Protein AF-A0A7Y6Z2X7-F1 (afdb_monomer_lite)

Foldseek 3Di:
DAEPLNVVVCVVPDDDPVSVVVVVVVCVVVVPDYDYDDPQLVVQLVVCCVVPCVPPVDDSSNSSLVSSCVVVVDDDPDPCPPPPD

Structure (mmCIF, N/CA/C/O backbone):
data_AF-A0A7Y6Z2X7-F1
#
_entry.id   AF-A0A7Y6Z2X7-F1
#
loop_
_atom_site.group_PDB
_atom_site.id
_atom_site.type_symbol
_atom_site.label_atom_id
_atom_site.label_alt_id
_atom_site.label_comp_id
_atom_site.label_asym_id
_atom_site.label_entity_id
_atom_site.label_seq_id
_atom_site.pdbx_PDB_ins_code
_atom_site.Cartn_x
_atom_site.Cartn_y
_atom_site.Cartn_z
_atom_site.occupancy
_atom_site.B_iso_or_equiv
_atom_site.auth_seq_id
_atom_site.auth_comp_id
_atom_site.auth_asym_id
_atom_site.auth_atom_id
_atom_site.pdbx_PDB_model_num
ATOM 1 N N . MET A 1 1 ? -5.170 0.846 -8.575 1.00 75.00 1 MET A N 1
ATOM 2 C CA . MET A 1 1 ? -4.159 1.494 -7.708 1.00 75.00 1 MET A CA 1
ATOM 3 C C . MET A 1 1 ? -3.438 0.446 -6.877 1.00 75.00 1 MET A C 1
ATOM 5 O O . MET A 1 1 ? -4.029 -0.579 -6.569 1.00 75.00 1 MET A O 1
ATOM 9 N N . LEU A 1 2 ? -2.183 0.703 -6.517 1.00 80.00 2 LEU A N 1
ATOM 10 C CA . LEU A 1 2 ? -1.351 -0.131 -5.654 1.00 80.00 2 LEU A CA 1
ATOM 11 C C . LEU A 1 2 ? -0.999 0.656 -4.386 1.00 80.00 2 LEU A C 1
ATOM 13 O O . LEU A 1 2 ? -0.473 1.761 -4.482 1.00 80.00 2 LEU A O 1
ATOM 17 N N . CYS A 1 3 ? -1.257 0.103 -3.201 1.00 86.31 3 CYS A N 1
ATOM 18 C CA . CYS A 1 3 ? -0.825 0.730 -1.949 1.00 86.31 3 CYS A CA 1
ATOM 19 C C . CYS A 1 3 ? 0.711 0.814 -1.890 1.00 86.31 3 CYS A C 1
ATOM 21 O O . CYS A 1 3 ? 1.408 -0.141 -2.251 1.00 86.31 3 CYS A O 1
ATOM 23 N N . ALA A 1 4 ? 1.250 1.932 -1.394 1.00 88.56 4 ALA A N 1
ATOM 24 C CA . ALA A 1 4 ? 2.688 2.110 -1.202 1.00 88.56 4 ALA A CA 1
ATOM 25 C C . ALA A 1 4 ? 3.325 0.993 -0.357 1.00 88.56 4 ALA A C 1
ATOM 27 O O . ALA A 1 4 ? 4.449 0.589 -0.644 1.00 88.56 4 ALA A O 1
ATOM 28 N N . VAL A 1 5 ? 2.612 0.445 0.634 1.00 89.62 5 VAL A N 1
ATOM 29 C CA . VAL A 1 5 ? 3.101 -0.685 1.444 1.00 89.62 5 VAL A CA 1
ATOM 30 C C . VAL A 1 5 ? 3.292 -1.934 0.592 1.00 89.62 5 VAL A C 1
ATOM 32 O O . VAL A 1 5 ? 4.355 -2.546 0.640 1.00 89.62 5 VAL A O 1
ATOM 35 N N . THR A 1 6 ? 2.306 -2.285 -0.237 1.00 87.38 6 THR A N 1
ATOM 36 C CA . THR A 1 6 ? 2.404 -3.427 -1.156 1.00 87.38 6 THR A CA 1
ATOM 37 C C . THR A 1 6 ? 3.540 -3.227 -2.152 1.00 87.38 6 THR A C 1
ATOM 39 O O . THR A 1 6 ? 4.307 -4.150 -2.404 1.00 87.38 6 THR A O 1
ATOM 42 N N . TYR A 1 7 ? 3.703 -2.009 -2.675 1.00 90.00 7 TYR A N 1
ATOM 43 C CA . TYR A 1 7 ? 4.827 -1.682 -3.548 1.00 90.00 7 TYR A CA 1
ATOM 44 C C . TYR A 1 7 ? 6.179 -1.873 -2.843 1.00 90.00 7 TYR A C 1
ATOM 46 O O . TYR A 1 7 ? 7.069 -2.517 -3.392 1.00 90.00 7 TYR A O 1
ATOM 54 N N . MET A 1 8 ? 6.331 -1.380 -1.611 1.00 92.31 8 MET A N 1
ATOM 55 C CA . MET A 1 8 ? 7.557 -1.562 -0.827 1.00 92.31 8 MET A CA 1
ATOM 56 C C . MET A 1 8 ? 7.826 -3.035 -0.491 1.00 92.31 8 MET A C 1
ATOM 58 O O . MET A 1 8 ? 8.972 -3.469 -0.576 1.00 92.31 8 MET A O 1
ATOM 62 N N . ALA A 1 9 ? 6.793 -3.816 -0.168 1.00 88.38 9 ALA A N 1
ATOM 63 C CA . ALA A 1 9 ? 6.923 -5.251 0.074 1.00 88.38 9 ALA A CA 1
ATOM 64 C C . ALA A 1 9 ? 7.400 -5.995 -1.185 1.00 88.38 9 ALA A C 1
ATOM 66 O O . ALA A 1 9 ? 8.321 -6.808 -1.108 1.00 88.38 9 ALA A O 1
ATOM 67 N N . LEU A 1 10 ? 6.846 -5.656 -2.357 1.00 90.38 10 LEU A N 1
ATOM 68 C CA . LEU A 1 10 ? 7.306 -6.195 -3.637 1.00 90.38 10 LEU A CA 1
ATOM 69 C C . LEU A 1 10 ? 8.777 -5.860 -3.886 1.00 90.38 10 LEU A C 1
ATOM 71 O O . LEU A 1 10 ? 9.511 -6.737 -4.320 1.00 90.38 10 LEU A O 1
ATOM 75 N N . LEU A 1 11 ? 9.219 -4.636 -3.570 1.00 91.12 11 LEU A N 1
ATOM 76 C CA . LEU A 1 11 ? 10.623 -4.234 -3.705 1.00 91.12 11 LEU A CA 1
ATOM 77 C C . LEU A 1 11 ? 11.566 -5.032 -2.793 1.00 91.12 11 LEU A C 1
ATOM 79 O O . LEU A 1 11 ? 12.667 -5.369 -3.223 1.00 91.12 11 LEU A O 1
ATOM 83 N N . GLN A 1 12 ? 11.157 -5.327 -1.556 1.00 89.50 12 GLN A N 1
ATOM 84 C CA . GLN A 1 12 ? 11.965 -6.105 -0.607 1.00 89.50 12 GLN A CA 1
ATOM 85 C C . GLN A 1 12 ? 12.081 -7.585 -0.997 1.00 89.50 12 GLN A C 1
ATOM 87 O O . GLN A 1 12 ? 13.065 -8.228 -0.643 1.00 89.50 12 GLN A O 1
ATOM 92 N N . GLY A 1 13 ? 11.106 -8.118 -1.740 1.00 89.75 13 GLY A N 1
ATOM 93 C CA . GLY A 1 13 ? 11.136 -9.487 -2.261 1.00 89.75 13 GLY A CA 1
ATOM 94 C C . GLY A 1 13 ? 12.039 -9.690 -3.484 1.00 89.75 13 GLY A C 1
ATOM 95 O O . GLY A 1 13 ? 12.209 -10.828 -3.921 1.00 89.75 13 GLY A O 1
ATOM 96 N N . LEU A 1 14 ? 12.607 -8.619 -4.049 1.00 93.94 14 LEU A N 1
ATOM 97 C CA . LEU A 1 14 ? 13.451 -8.696 -5.241 1.00 93.94 14 LEU A CA 1
ATOM 98 C C . LEU A 1 14 ? 14.873 -9.132 -4.893 1.00 93.94 14 LEU A C 1
ATOM 100 O O . LEU A 1 14 ? 15.484 -8.655 -3.938 1.00 93.94 14 LEU A O 1
ATOM 104 N N . ARG A 1 15 ? 15.434 -9.992 -5.737 1.00 92.25 15 ARG A N 1
ATOM 105 C CA . ARG A 1 15 ? 16.781 -10.551 -5.586 1.00 92.25 15 ARG A CA 1
ATOM 106 C C . ARG A 1 15 ? 17.859 -9.691 -6.232 1.00 92.25 15 ARG A C 1
ATOM 108 O O . ARG A 1 15 ? 19.004 -9.712 -5.788 1.00 92.25 15 ARG A O 1
ATOM 115 N N . ASP A 1 16 ? 17.517 -8.937 -7.276 1.00 94.94 16 ASP A N 1
ATOM 116 C CA . ASP A 1 16 ? 18.479 -8.126 -8.016 1.00 94.94 16 ASP A CA 1
ATOM 117 C C . ASP A 1 16 ? 17.860 -6.917 -8.751 1.00 94.94 16 ASP A C 1
ATOM 119 O O . ASP A 1 16 ? 16.654 -6.651 -8.747 1.00 94.94 16 ASP A O 1
ATOM 123 N N . LYS A 1 17 ? 18.730 -6.147 -9.421 1.00 93.00 17 LYS A N 1
ATOM 124 C CA . LYS A 1 17 ? 18.333 -4.972 -10.213 1.00 93.00 17 LYS A CA 1
ATOM 125 C C . LYS A 1 17 ? 17.591 -5.330 -11.507 1.00 93.00 17 LYS A C 1
ATOM 127 O O . LYS A 1 17 ? 16.992 -4.434 -12.104 1.00 93.00 17 LYS A O 1
ATOM 132 N N . ALA A 1 18 ? 17.673 -6.568 -11.993 1.00 95.81 18 ALA A N 1
ATOM 133 C CA . ALA A 1 18 ? 16.925 -7.013 -13.163 1.00 95.81 18 ALA A CA 1
ATOM 134 C C . ALA A 1 18 ? 15.452 -7.239 -12.801 1.00 95.81 18 ALA A C 1
ATOM 136 O O . ALA A 1 18 ? 14.591 -6.679 -13.481 1.00 95.81 18 ALA A O 1
ATOM 137 N N . GLU A 1 19 ? 15.172 -7.916 -11.685 1.00 94.94 19 GLU A N 1
ATOM 138 C CA . GLU A 1 19 ? 13.815 -8.072 -11.150 1.00 94.94 19 GLU A CA 1
ATOM 139 C C . GLU A 1 19 ? 13.183 -6.703 -10.828 1.00 94.94 19 GLU A C 1
ATOM 141 O O . GLU A 1 19 ? 12.029 -6.456 -11.176 1.00 94.94 19 GLU A O 1
ATOM 146 N N . LEU A 1 20 ? 13.956 -5.743 -10.297 1.00 93.38 20 LEU A N 1
ATOM 147 C CA . LEU A 1 20 ? 13.482 -4.363 -10.094 1.00 93.38 20 LEU A CA 1
ATOM 148 C C . LEU A 1 20 ? 13.042 -3.676 -11.391 1.00 93.38 20 LEU A C 1
ATOM 150 O O . LEU A 1 20 ? 12.038 -2.958 -11.419 1.00 93.38 20 LEU A O 1
ATOM 154 N N . ARG A 1 21 ? 1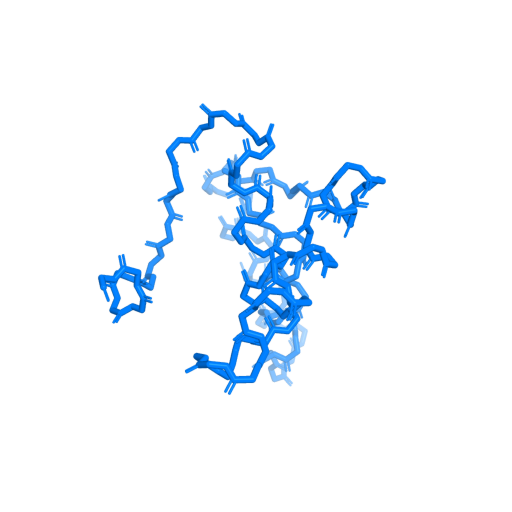3.803 -3.849 -12.475 1.00 95.50 21 ARG A N 1
ATOM 155 C CA . ARG A 1 21 ? 13.449 -3.263 -13.774 1.00 95.50 21 ARG A CA 1
ATOM 156 C C . ARG A 1 21 ? 12.189 -3.905 -14.345 1.00 95.50 21 ARG A C 1
ATOM 158 O O . ARG A 1 21 ? 11.344 -3.161 -14.846 1.00 95.50 21 ARG A O 1
ATOM 165 N N . ALA A 1 22 ? 12.065 -5.226 -14.224 1.00 94.31 22 ALA A N 1
ATOM 166 C CA . ALA A 1 22 ? 10.885 -5.972 -14.646 1.00 94.31 22 ALA A CA 1
ATOM 167 C C . ALA A 1 22 ? 9.641 -5.510 -13.874 1.00 94.31 22 ALA A C 1
ATOM 169 O O . ALA A 1 22 ? 8.679 -5.066 -14.491 1.00 94.31 22 ALA A O 1
ATOM 170 N N . LEU A 1 23 ? 9.703 -5.449 -12.539 1.00 91.88 23 LEU A N 1
ATOM 171 C CA . LEU A 1 23 ? 8.593 -4.969 -11.709 1.00 91.88 23 LEU A CA 1
ATOM 172 C C . LEU A 1 23 ? 8.134 -3.558 -12.114 1.00 91.88 23 LEU A C 1
ATOM 174 O O . LEU A 1 23 ? 6.942 -3.295 -12.254 1.00 91.88 23 LEU A O 1
ATOM 178 N N . ARG A 1 24 ? 9.073 -2.634 -12.355 1.00 91.06 24 ARG A N 1
ATOM 179 C CA . ARG A 1 24 ? 8.732 -1.274 -12.810 1.00 91.06 24 ARG A CA 1
ATOM 180 C C . ARG A 1 24 ? 8.116 -1.252 -14.210 1.00 91.06 24 ARG A C 1
ATOM 182 O O . ARG A 1 24 ? 7.356 -0.333 -14.506 1.00 91.06 24 ARG A O 1
ATOM 189 N N . GLN A 1 25 ? 8.480 -2.182 -15.093 1.00 93.00 2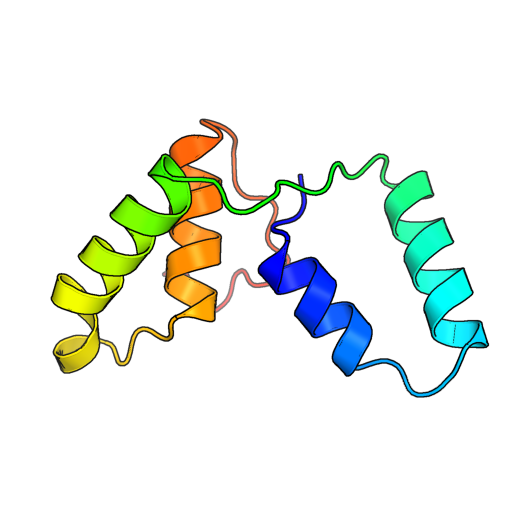5 GLN A N 1
ATOM 190 C CA . GLN A 1 25 ? 7.827 -2.331 -16.395 1.00 93.00 25 GLN A CA 1
ATOM 191 C C . GLN A 1 25 ? 6.401 -2.855 -16.238 1.00 93.00 25 GLN A C 1
ATOM 193 O O . GLN A 1 25 ? 5.504 -2.225 -16.789 1.00 93.00 25 GLN A O 1
ATOM 198 N N . GLU A 1 26 ? 6.188 -3.896 -15.435 1.00 90.62 26 GLU A N 1
ATOM 199 C CA . GLU A 1 26 ? 4.859 -4.469 -15.176 1.00 90.62 26 GLU A CA 1
ATOM 200 C C . GLU A 1 26 ? 3.900 -3.439 -14.567 1.00 90.62 26 GLU A C 1
ATOM 202 O O . GLU A 1 26 ? 2.809 -3.220 -15.084 1.00 90.62 26 GLU A O 1
ATOM 207 N N . ILE A 1 27 ? 4.337 -2.697 -13.543 1.00 87.88 27 ILE A N 1
ATOM 208 C CA . ILE A 1 27 ? 3.516 -1.648 -12.912 1.00 87.88 27 ILE A CA 1
ATOM 209 C C . ILE A 1 27 ? 3.097 -0.576 -13.929 1.00 87.88 27 ILE A C 1
ATOM 211 O O . ILE A 1 27 ? 1.944 -0.140 -13.940 1.00 87.88 27 ILE A O 1
ATOM 215 N N . ARG A 1 28 ? 4.017 -0.160 -14.813 1.00 87.94 28 ARG A N 1
ATOM 216 C CA . ARG A 1 28 ? 3.707 0.796 -15.889 1.00 87.94 28 ARG A CA 1
ATOM 217 C C . ARG A 1 28 ? 2.773 0.200 -16.935 1.00 87.94 28 ARG A C 1
ATOM 219 O O . ARG A 1 28 ? 1.889 0.903 -17.411 1.00 87.94 28 ARG A O 1
ATOM 226 N N . TYR A 1 29 ? 2.968 -1.066 -17.291 1.00 89.94 29 TYR A N 1
ATOM 227 C CA . TYR A 1 29 ? 2.136 -1.775 -18.256 1.00 89.94 29 TYR A CA 1
ATOM 228 C C . TYR A 1 29 ? 0.690 -1.900 -17.759 1.00 89.94 29 TYR A C 1
ATOM 230 O O . TYR A 1 29 ? -0.240 -1.575 -18.495 1.00 89.94 29 TYR A O 1
ATOM 238 N N . TRP A 1 30 ? 0.498 -2.238 -16.482 1.00 84.25 30 TRP A N 1
ATOM 239 C CA . TRP A 1 30 ? -0.814 -2.267 -15.829 1.00 84.25 30 TRP A CA 1
ATOM 240 C C . TRP A 1 30 ? -1.422 -0.881 -15.590 1.00 84.25 30 TRP A C 1
ATOM 242 O O . TRP A 1 30 ? -2.553 -0.795 -15.119 1.00 84.25 30 TRP A O 1
ATOM 252 N N . LYS A 1 31 ? -0.688 0.203 -15.891 1.00 86.38 31 LYS A N 1
ATOM 253 C CA . LYS A 1 31 ? -1.066 1.589 -15.567 1.00 86.38 31 LYS A CA 1
ATOM 254 C C . LYS A 1 31 ? -1.450 1.742 -14.090 1.00 86.38 31 LYS A C 1
ATOM 256 O O . LYS A 1 31 ? -2.355 2.495 -13.741 1.00 86.38 31 LYS A O 1
ATOM 261 N N . ALA A 1 32 ? -0.780 0.989 -13.220 1.00 82.75 32 ALA A N 1
ATOM 262 C CA . ALA A 1 32 ? -1.077 0.995 -11.802 1.00 82.75 32 ALA A CA 1
ATOM 263 C C . ALA A 1 32 ? -0.471 2.246 -11.155 1.00 82.75 32 ALA A C 1
ATOM 265 O O . ALA A 1 32 ? 0.747 2.423 -11.128 1.00 82.75 32 ALA A O 1
ATOM 266 N N . GLU A 1 33 ? -1.326 3.102 -10.605 1.00 85.56 33 GLU A N 1
ATOM 267 C CA . GLU A 1 33 ? -0.895 4.235 -9.788 1.00 85.56 33 GLU A CA 1
ATOM 268 C C . GLU A 1 33 ? -0.561 3.780 -8.370 1.00 85.56 33 GLU A C 1
ATOM 270 O O . GLU A 1 33 ? -1.314 3.009 -7.769 1.00 85.56 33 GLU A O 1
ATOM 275 N N . ILE A 1 34 ? 0.563 4.260 -7.836 1.00 86.88 34 ILE A N 1
ATOM 276 C CA . ILE A 1 34 ? 0.961 3.995 -6.453 1.00 86.88 34 ILE A CA 1
ATOM 277 C C . ILE A 1 34 ? 0.292 5.037 -5.561 1.00 86.88 34 ILE A C 1
ATOM 279 O O . ILE A 1 34 ? 0.561 6.228 -5.707 1.00 86.88 34 ILE A O 1
ATOM 283 N N . LEU A 1 35 ? -0.534 4.585 -4.619 1.00 87.81 35 LEU A N 1
ATOM 284 C CA . LEU A 1 35 ? -1.148 5.446 -3.617 1.00 87.81 35 LEU A CA 1
ATOM 285 C C . LEU A 1 35 ? -0.181 5.626 -2.435 1.00 87.81 35 LEU A C 1
ATOM 287 O O . LEU A 1 35 ? 0.088 4.645 -1.728 1.00 87.81 35 LEU A O 1
ATOM 291 N N . PRO A 1 36 ? 0.360 6.836 -2.207 1.00 88.06 36 PRO A N 1
ATOM 292 C CA . PRO A 1 36 ? 1.178 7.112 -1.036 1.00 88.06 36 PRO A CA 1
ATOM 293 C C . PRO A 1 36 ? 0.334 7.067 0.239 1.00 88.06 36 PRO A C 1
ATOM 295 O O . PRO A 1 36 ? -0.852 7.394 0.233 1.00 88.06 36 PRO A O 1
ATOM 298 N N . ILE A 1 37 ? 0.972 6.706 1.352 1.00 90.25 37 ILE A N 1
ATOM 299 C CA . ILE A 1 37 ? 0.355 6.844 2.673 1.00 90.25 37 ILE A CA 1
ATOM 300 C C . ILE A 1 37 ? 0.252 8.340 2.975 1.00 90.25 37 ILE A C 1
ATOM 302 O O . ILE A 1 37 ? 1.261 9.046 2.964 1.00 90.25 37 ILE A O 1
ATOM 306 N N . ASN A 1 38 ? -0.963 8.811 3.235 1.00 90.31 38 ASN A N 1
ATOM 307 C CA . ASN A 1 38 ? -1.244 10.172 3.677 1.00 90.31 38 ASN A CA 1
ATOM 308 C C . ASN A 1 38 ? -1.799 10.164 5.112 1.00 90.31 38 ASN A C 1
ATOM 310 O O . ASN A 1 38 ? -1.925 9.109 5.737 1.00 90.31 38 ASN A O 1
ATOM 314 N N . GLU A 1 39 ? -2.117 11.347 5.635 1.00 91.81 39 GLU A N 1
ATOM 315 C CA . GLU A 1 39 ? -2.628 11.508 6.999 1.00 91.81 39 GLU A CA 1
ATOM 316 C C . GLU A 1 39 ? -3.931 10.728 7.237 1.00 91.81 39 GLU A C 1
ATOM 318 O O . GLU A 1 39 ? -4.047 10.031 8.240 1.00 91.81 39 GLU A O 1
ATOM 323 N N . GLU A 1 40 ? -4.868 10.751 6.286 1.00 90.56 40 GLU A N 1
ATOM 324 C CA . GLU A 1 40 ? -6.145 10.038 6.398 1.00 90.56 40 GLU A CA 1
ATOM 325 C C . GLU A 1 40 ? -5.963 8.511 6.424 1.00 90.56 40 GLU A C 1
ATOM 327 O O . GLU A 1 40 ? -6.530 7.826 7.276 1.00 90.56 40 GLU A O 1
ATOM 332 N N . ILE A 1 41 ? -5.144 7.970 5.515 1.00 90.38 41 ILE A N 1
ATOM 333 C CA . ILE A 1 41 ? -4.829 6.534 5.449 1.00 90.38 41 ILE A CA 1
ATOM 334 C C . ILE A 1 41 ? -4.111 6.093 6.726 1.00 90.38 41 ILE A C 1
ATOM 336 O O . ILE A 1 41 ? -4.426 5.039 7.274 1.00 90.38 41 ILE A O 1
ATOM 340 N N . SER A 1 42 ? -3.165 6.902 7.207 1.00 91.19 42 SER A N 1
ATOM 341 C CA . SER A 1 42 ? -2.435 6.662 8.453 1.00 91.19 42 SER A CA 1
ATOM 342 C C . SER A 1 42 ? -3.375 6.620 9.660 1.00 91.19 42 SER A C 1
ATOM 344 O O . SER A 1 42 ? -3.365 5.648 10.414 1.00 91.19 42 SER A O 1
ATOM 346 N N . ALA A 1 43 ? -4.236 7.631 9.813 1.00 92.81 43 ALA A N 1
ATOM 347 C CA . ALA A 1 43 ? -5.181 7.724 10.922 1.00 92.81 43 ALA A CA 1
ATOM 348 C C . ALA A 1 43 ? -6.149 6.534 10.957 1.00 92.81 43 ALA A C 1
ATOM 350 O O . ALA A 1 43 ? -6.337 5.919 12.007 1.00 92.81 43 ALA A O 1
ATOM 351 N N . ARG A 1 44 ? -6.707 6.153 9.800 1.00 90.25 44 ARG A N 1
ATOM 352 C CA . ARG A 1 44 ? -7.572 4.970 9.692 1.00 90.25 44 ARG A CA 1
ATOM 353 C C . ARG A 1 44 ? -6.834 3.673 10.006 1.00 90.25 44 ARG A C 1
ATOM 355 O O . ARG A 1 44 ? -7.383 2.826 10.702 1.00 90.25 44 ARG A O 1
ATOM 362 N N . ALA A 1 45 ? -5.595 3.521 9.544 1.00 91.00 45 ALA A N 1
ATOM 363 C CA . ALA A 1 45 ? -4.831 2.306 9.801 1.00 91.00 45 ALA A CA 1
ATOM 364 C C . ALA A 1 45 ? -4.513 2.153 11.291 1.00 91.00 45 ALA A C 1
ATOM 366 O O . ALA A 1 45 ? -4.614 1.049 11.818 1.00 91.00 45 ALA A O 1
ATOM 367 N N . MET A 1 46 ? -4.185 3.253 11.977 1.00 92.19 46 MET A N 1
ATOM 368 C CA . MET A 1 46 ? -3.995 3.249 13.430 1.00 92.19 46 MET A CA 1
ATOM 369 C C . MET A 1 46 ? -5.266 2.810 14.159 1.00 92.19 46 MET A C 1
ATOM 371 O O . MET A 1 46 ? -5.183 1.937 15.017 1.00 92.19 46 MET A O 1
ATOM 375 N N . PHE A 1 47 ? -6.428 3.337 13.764 1.00 91.25 47 PHE A N 1
ATOM 376 C CA . PHE A 1 47 ? -7.715 2.944 14.341 1.00 91.25 47 PHE A CA 1
ATOM 377 C C . PHE A 1 47 ? -8.015 1.449 14.139 1.00 91.25 47 PHE A C 1
ATOM 379 O O . PHE A 1 47 ? -8.351 0.752 15.091 1.00 91.25 47 PHE A O 1
ATOM 386 N N . LEU A 1 48 ? -7.820 0.923 12.923 1.00 88.38 48 LEU A N 1
ATOM 387 C CA . LEU A 1 48 ? -8.041 -0.500 12.630 1.00 88.38 48 LEU A CA 1
ATOM 388 C C . LEU A 1 48 ? -7.119 -1.417 13.442 1.00 88.38 48 LEU A C 1
ATOM 390 O O . LEU A 1 48 ? -7.553 -2.463 13.922 1.00 88.38 48 LEU A O 1
ATOM 394 N N . VAL A 1 49 ? -5.847 -1.043 13.604 1.00 88.62 49 VAL A N 1
ATOM 395 C CA . VAL A 1 49 ? -4.916 -1.806 14.447 1.00 88.62 49 VAL A CA 1
ATOM 396 C C . VAL A 1 49 ? -5.340 -1.725 15.910 1.00 88.62 49 VAL A C 1
ATOM 398 O O . VAL A 1 49 ? -5.343 -2.747 16.584 1.00 88.62 49 VAL A O 1
ATOM 401 N N . GLU A 1 50 ? -5.730 -0.556 16.410 1.00 87.12 50 GLU A N 1
ATOM 402 C CA . GLU A 1 50 ? -6.199 -0.401 17.790 1.00 87.12 50 GLU A CA 1
ATOM 403 C C . GLU A 1 50 ? -7.429 -1.279 18.083 1.00 87.12 50 GLU A C 1
ATOM 405 O O . GLU A 1 50 ? -7.481 -1.947 19.116 1.00 87.12 50 GLU A O 1
ATOM 410 N N . GLU A 1 51 ? -8.370 -1.361 17.141 1.00 86.44 51 GLU A N 1
ATOM 411 C CA . GLU A 1 51 ? -9.590 -2.162 17.273 1.00 86.44 51 GLU A CA 1
ATOM 412 C C . GLU A 1 51 ? -9.342 -3.677 17.112 1.00 86.44 51 GLU A C 1
ATOM 414 O O . GLU A 1 51 ? -9.937 -4.500 17.818 1.00 86.44 51 GLU A O 1
ATOM 419 N N . HIS A 1 52 ? -8.442 -4.076 16.203 1.00 82.25 52 HIS A N 1
ATOM 420 C CA . HIS A 1 52 ? -8.316 -5.474 15.767 1.00 82.25 52 HIS A CA 1
ATOM 421 C C . HIS A 1 52 ? -6.984 -6.167 16.094 1.00 82.25 52 HIS A C 1
ATOM 423 O O . HIS A 1 52 ? -6.865 -7.377 15.866 1.00 82.25 52 HIS A O 1
ATOM 429 N N . ALA A 1 53 ? -5.993 -5.475 16.666 1.00 77.75 53 ALA A N 1
ATOM 430 C CA . ALA A 1 53 ? -4.691 -6.071 16.994 1.00 77.75 53 ALA A CA 1
ATOM 431 C C . ALA A 1 53 ? -4.814 -7.259 17.956 1.00 77.75 53 ALA A C 1
ATOM 433 O O . ALA A 1 53 ? -4.171 -8.287 17.756 1.00 77.75 53 ALA A O 1
ATOM 434 N N . LEU A 1 54 ? -5.660 -7.140 18.983 1.00 70.62 54 LEU A N 1
ATOM 435 C CA . LEU A 1 54 ? -5.810 -8.168 20.017 1.00 70.62 54 LEU A CA 1
ATOM 436 C C . LEU A 1 54 ? -6.755 -9.308 19.614 1.00 70.62 54 LEU A C 1
ATOM 438 O O . LEU A 1 54 ? -6.696 -10.382 20.206 1.00 70.62 54 LEU A O 1
ATOM 442 N N . SER A 1 55 ? -7.632 -9.083 18.632 1.00 68.75 55 SER A N 1
ATOM 443 C CA . SER A 1 55 ? -8.704 -10.019 18.272 1.00 68.75 55 SER A CA 1
ATOM 444 C C . SER A 1 55 ? -8.410 -10.829 17.008 1.00 68.75 55 SER A C 1
ATOM 446 O O . SER A 1 55 ? -8.747 -12.008 16.961 1.00 68.75 55 SER A O 1
ATOM 448 N N . HIS A 1 56 ? -7.761 -10.230 16.005 1.00 64.06 56 HIS A N 1
ATOM 449 C CA . HIS A 1 56 ? -7.536 -10.853 14.692 1.00 64.06 56 HIS A CA 1
ATOM 450 C C . HIS A 1 56 ? -6.071 -10.811 14.245 1.00 64.06 56 HIS A C 1
ATOM 452 O O . HIS A 1 56 ? -5.773 -11.122 13.095 1.00 64.06 56 HIS A O 1
ATOM 458 N N . ASN A 1 57 ? -5.153 -10.440 15.148 1.00 74.38 57 ASN A N 1
ATOM 459 C CA . ASN A 1 57 ? -3.726 -10.298 14.853 1.00 74.38 57 ASN A CA 1
ATOM 460 C C . ASN A 1 57 ? -3.478 -9.392 13.630 1.00 74.38 57 ASN A C 1
ATOM 462 O O . ASN A 1 57 ? -2.620 -9.671 12.794 1.00 74.38 57 ASN A O 1
ATOM 466 N N . MET A 1 58 ? -4.286 -8.332 13.493 1.00 77.50 58 MET A N 1
ATOM 467 C CA . MET A 1 58 ? -4.214 -7.430 12.349 1.00 77.50 58 MET A CA 1
ATOM 468 C C . MET A 1 58 ? -2.854 -6.730 12.320 1.00 77.50 58 MET A C 1
ATOM 470 O O . MET A 1 58 ? -2.501 -5.977 13.230 1.00 77.50 58 MET A O 1
ATOM 474 N N . HIS A 1 59 ? -2.085 -6.976 11.260 1.00 82.81 59 HIS A N 1
ATOM 475 C CA . HIS A 1 59 ? -0.770 -6.379 11.088 1.00 82.81 59 HIS A CA 1
ATOM 476 C C . HIS A 1 59 ? -0.869 -4.982 10.464 1.00 82.81 59 HIS A C 1
ATOM 478 O O . HIS A 1 59 ? -1.765 -4.683 9.676 1.00 82.81 59 HIS A O 1
ATOM 484 N N . MET A 1 60 ? 0.115 -4.127 10.766 1.00 85.81 60 MET A N 1
ATOM 485 C CA . MET A 1 60 ? 0.220 -2.763 10.226 1.00 85.81 60 MET A CA 1
ATOM 486 C C . MET A 1 60 ? 0.100 -2.720 8.693 1.00 85.81 60 MET A C 1
ATOM 488 O O . MET A 1 60 ? -0.521 -1.810 8.147 1.00 85.81 60 MET A O 1
ATOM 492 N N . ALA A 1 61 ? 0.685 -3.698 7.994 1.00 84.00 61 ALA A N 1
ATOM 493 C CA . ALA A 1 61 ? 0.617 -3.770 6.538 1.00 84.00 61 ALA A CA 1
ATOM 494 C C . ALA A 1 61 ? -0.817 -3.994 6.040 1.00 84.00 61 ALA A C 1
ATOM 496 O O . ALA A 1 61 ? -1.254 -3.302 5.121 1.00 84.00 61 ALA A O 1
ATOM 497 N N . ASP A 1 62 ? -1.560 -4.895 6.684 1.00 83.88 62 ASP A N 1
ATOM 498 C CA . ASP A 1 62 ? -2.949 -5.191 6.335 1.00 83.88 62 ASP A CA 1
ATOM 499 C C . ASP A 1 62 ? -3.851 -3.991 6.629 1.00 83.88 62 ASP A C 1
ATOM 501 O O . ASP A 1 62 ? -4.639 -3.589 5.775 1.00 83.88 62 ASP A O 1
ATOM 505 N N . ALA A 1 63 ? -3.660 -3.339 7.779 1.00 87.69 63 ALA A N 1
ATOM 506 C CA . ALA A 1 63 ? -4.412 -2.143 8.150 1.00 87.69 63 ALA A CA 1
ATOM 507 C C . ALA A 1 63 ? -4.170 -0.963 7.193 1.00 87.69 63 ALA A C 1
ATOM 509 O O . ALA A 1 63 ? -5.108 -0.245 6.839 1.0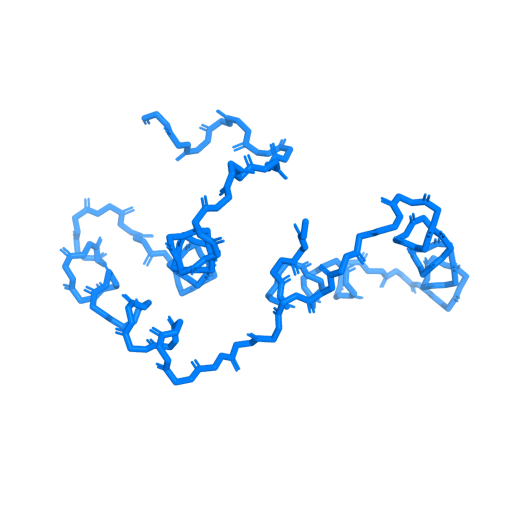0 87.69 63 ALA A O 1
ATOM 510 N N . LEU A 1 64 ? -2.932 -0.763 6.725 1.00 88.19 64 LEU A N 1
ATOM 511 C CA . LEU A 1 64 ? -2.604 0.273 5.738 1.00 88.19 64 LEU A CA 1
ATOM 512 C C . LEU A 1 64 ? -3.161 -0.046 4.346 1.00 88.19 64 LEU A C 1
ATOM 514 O O . LEU A 1 64 ? -3.587 0.869 3.639 1.00 88.19 64 LEU A O 1
ATOM 518 N N . ILE A 1 65 ? -3.178 -1.319 3.943 1.00 85.69 65 ILE A N 1
ATOM 519 C CA . ILE A 1 65 ? -3.798 -1.755 2.684 1.00 85.69 65 ILE A CA 1
ATOM 520 C C . ILE A 1 65 ? -5.319 -1.566 2.750 1.00 85.69 65 ILE A C 1
ATOM 522 O O . ILE A 1 65 ? -5.887 -0.965 1.837 1.00 85.69 65 ILE A O 1
ATOM 526 N N . ALA A 1 66 ? -5.961 -1.986 3.843 1.00 85.62 66 ALA A N 1
ATOM 527 C CA . ALA A 1 66 ? -7.392 -1.809 4.070 1.00 85.62 66 ALA A CA 1
ATOM 528 C C . ALA A 1 66 ? -7.778 -0.321 4.098 1.00 85.62 66 ALA A C 1
ATOM 530 O O . ALA A 1 66 ? -8.688 0.099 3.387 1.00 85.62 66 ALA A O 1
ATOM 531 N N . SER A 1 67 ? -7.028 0.509 4.828 1.00 87.50 67 SER A N 1
ATOM 532 C CA . SER A 1 67 ? -7.264 1.960 4.900 1.00 87.50 67 SER A CA 1
ATOM 533 C C . SER A 1 67 ? -7.077 2.651 3.553 1.00 87.50 67 SER A C 1
ATOM 535 O O . SER A 1 67 ? -7.860 3.523 3.195 1.00 87.50 67 SER A O 1
ATOM 537 N N . SER A 1 68 ? -6.078 2.231 2.772 1.00 85.00 68 SER A N 1
ATOM 538 C CA . SER A 1 68 ? -5.866 2.716 1.401 1.00 85.00 68 SER A CA 1
ATOM 539 C C . SER A 1 68 ? -7.055 2.401 0.490 1.00 85.00 68 SER A C 1
ATOM 541 O O . SER A 1 68 ? -7.448 3.244 -0.312 1.00 85.00 68 SER A O 1
ATOM 543 N N . ALA A 1 69 ? -7.645 1.211 0.630 1.00 81.62 69 ALA A N 1
ATOM 544 C CA . ALA A 1 69 ? -8.839 0.800 -0.108 1.00 81.62 69 ALA A CA 1
ATOM 545 C C . ALA A 1 69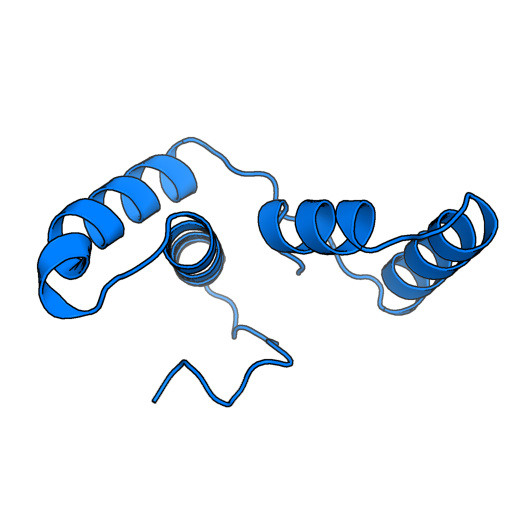 ? -10.058 1.652 0.260 1.00 81.62 69 ALA A C 1
ATOM 547 O O . ALA A 1 69 ? -10.750 2.170 -0.612 1.00 81.62 69 ALA A O 1
ATOM 548 N N . LEU A 1 70 ? -10.279 1.825 1.566 1.00 82.31 70 LEU A N 1
ATOM 549 C CA . LEU A 1 70 ? -11.404 2.581 2.111 1.00 82.31 70 LEU A CA 1
ATOM 550 C C . LEU A 1 70 ? -11.331 4.066 1.733 1.00 82.31 70 LEU A C 1
ATOM 552 O O . LEU A 1 70 ? -12.351 4.657 1.392 1.00 82.31 70 LEU A O 1
ATOM 556 N N . THR A 1 71 ? -10.135 4.662 1.752 1.00 78.94 71 THR A N 1
ATOM 557 C CA . THR A 1 71 ? -9.927 6.074 1.391 1.00 78.94 71 THR A CA 1
ATOM 558 C C . THR A 1 71 ? -10.042 6.325 -0.115 1.00 78.94 71 THR A C 1
ATOM 560 O O . THR A 1 71 ? -10.474 7.399 -0.520 1.00 78.94 71 THR A O 1
ATOM 563 N N . ALA A 1 72 ? -9.685 5.356 -0.962 1.00 71.81 72 ALA A N 1
ATOM 564 C CA . ALA A 1 72 ? -9.750 5.523 -2.413 1.00 71.81 72 ALA A CA 1
ATOM 565 C C . ALA A 1 72 ? -11.180 5.445 -2.988 1.00 71.81 72 ALA A C 1
ATOM 567 O O . ALA A 1 72 ? -11.370 5.819 -4.141 1.00 71.81 72 ALA A O 1
ATOM 568 N N . GLY A 1 73 ? -12.174 4.955 -2.231 1.00 59.25 73 GLY A N 1
ATOM 569 C CA . GLY A 1 73 ? -13.560 4.789 -2.708 1.00 59.25 73 GLY A CA 1
ATOM 570 C C . GLY A 1 73 ? -13.724 3.793 -3.869 1.00 59.25 73 GLY A C 1
ATOM 571 O O . GLY A 1 73 ? -14.801 3.683 -4.449 1.00 59.25 73 GLY A O 1
ATOM 572 N N . GLU A 1 74 ? -12.657 3.070 -4.203 1.00 54.84 74 GLU A N 1
ATOM 573 C CA . GLU A 1 74 ? -12.513 2.209 -5.374 1.00 54.84 74 GLU A CA 1
ATOM 574 C C . GLU A 1 74 ? -12.431 0.741 -4.942 1.00 54.84 74 GLU A C 1
ATOM 576 O O . GLU A 1 74 ? -11.934 0.407 -3.863 1.00 54.84 74 GLU A O 1
ATOM 581 N N . THR A 1 75 ? -12.908 -0.162 -5.802 1.00 49.16 75 THR A N 1
ATOM 582 C CA . THR A 1 75 ? -12.889 -1.603 -5.519 1.00 49.16 75 THR A CA 1
ATOM 583 C C . THR A 1 75 ? -11.443 -2.094 -5.467 1.00 49.16 75 THR A C 1
ATOM 585 O O . THR A 1 75 ? -10.689 -1.971 -6.434 1.00 49.16 75 THR A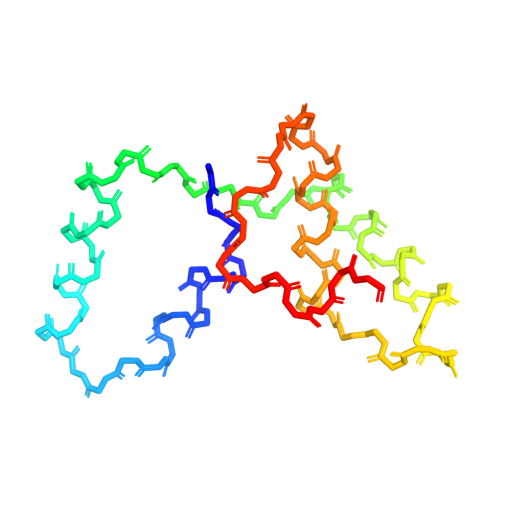 O 1
ATOM 588 N N . LEU A 1 76 ? -11.050 -2.658 -4.324 1.00 51.16 76 LEU A N 1
ATOM 589 C CA . LEU A 1 76 ? -9.730 -3.235 -4.104 1.00 51.16 76 LEU A CA 1
ATOM 590 C C . LEU A 1 76 ? -9.498 -4.399 -5.086 1.00 51.16 76 LEU A C 1
ATOM 592 O O . LEU A 1 76 ? -9.992 -5.502 -4.876 1.00 51.16 76 LEU A O 1
ATOM 596 N N . VAL A 1 77 ? -8.704 -4.184 -6.137 1.00 48.31 77 VAL A N 1
ATOM 597 C CA . VAL A 1 77 ? -8.138 -5.286 -6.929 1.00 48.31 77 VAL A CA 1
ATOM 598 C C . VAL A 1 77 ? -6.903 -5.789 -6.186 1.00 48.31 77 VAL A C 1
ATOM 600 O O . VAL A 1 77 ? -5.779 -5.356 -6.430 1.00 48.31 77 VAL A O 1
ATOM 603 N N . THR A 1 78 ? -7.133 -6.658 -5.205 1.00 47.47 78 THR A N 1
ATOM 604 C CA . THR A 1 78 ? -6.087 -7.422 -4.521 1.00 47.47 78 THR A CA 1
ATOM 605 C C . THR A 1 78 ? -5.990 -8.805 -5.156 1.00 47.47 78 THR A C 1
ATOM 607 O O . THR A 1 78 ? -7.001 -9.443 -5.415 1.00 47.47 78 THR A O 1
ATOM 610 N N . THR A 1 79 ? -4.780 -9.306 -5.400 1.00 41.56 79 THR A N 1
ATOM 611 C CA . THR A 1 79 ? -4.556 -10.715 -5.776 1.00 41.56 79 THR A CA 1
ATOM 612 C C . THR A 1 79 ? -4.572 -11.654 -4.562 1.00 41.56 79 THR A C 1
ATOM 614 O O . THR A 1 79 ? -4.323 -12.850 -4.702 1.00 41.56 79 THR A O 1
ATOM 617 N N . ASN A 1 80 ? -4.872 -11.133 -3.365 1.00 45.66 80 ASN A N 1
ATOM 618 C CA . ASN A 1 80 ? -4.968 -11.883 -2.116 1.00 45.66 80 ASN A CA 1
ATOM 619 C C . ASN A 1 80 ? -6.432 -12.059 -1.666 1.00 45.66 80 ASN A C 1
ATOM 621 O O . ASN A 1 80 ? -6.808 -11.666 -0.562 1.00 45.66 80 ASN A O 1
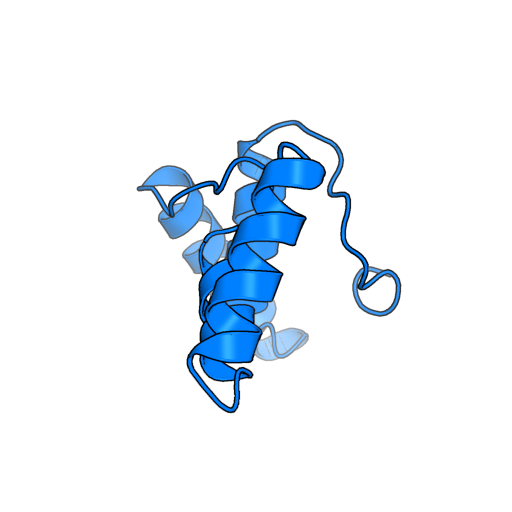ATOM 625 N N . ASP A 1 81 ? -7.252 -12.683 -2.516 1.00 43.03 81 ASP A N 1
ATOM 626 C CA . ASP A 1 81 ? -8.650 -13.062 -2.225 1.00 43.03 81 ASP A CA 1
ATOM 627 C C . ASP A 1 81 ? -8.808 -14.001 -1.008 1.00 43.03 81 ASP A C 1
ATOM 629 O O . ASP A 1 81 ? -9.922 -14.285 -0.572 1.00 43.03 81 ASP A O 1
ATOM 633 N N . LYS A 1 82 ? -7.712 -14.515 -0.432 1.00 42.50 82 LYS A N 1
ATOM 634 C CA . LYS A 1 82 ? -7.763 -15.506 0.653 1.00 42.50 82 LYS A CA 1
ATOM 635 C C . LYS A 1 82 ? -7.843 -14.936 2.070 1.00 42.50 82 LYS A C 1
ATOM 637 O O . LYS A 1 82 ? -8.115 -15.716 2.974 1.00 42.50 82 LYS A O 1
ATOM 642 N N . HIS A 1 83 ? -7.634 -13.636 2.278 1.00 40.84 83 HIS A N 1
ATOM 643 C CA . HIS A 1 83 ? -7.553 -13.053 3.629 1.00 40.84 83 HIS A CA 1
ATOM 644 C C . HIS A 1 83 ? -8.662 -12.050 3.988 1.00 40.84 83 HIS A C 1
ATOM 646 O O . HIS A 1 83 ? -8.671 -11.555 5.109 1.00 40.84 83 HIS A O 1
ATOM 652 N N . TYR A 1 84 ? -9.602 -11.770 3.080 1.00 40.59 84 TYR A N 1
ATOM 653 C CA . TYR A 1 84 ? -10.677 -10.785 3.292 1.00 40.59 84 TYR A CA 1
ATOM 654 C C . TYR A 1 84 ? -12.087 -11.406 3.379 1.00 40.59 84 TYR A C 1
ATOM 656 O O . TYR A 1 84 ? -13.073 -10.752 3.042 1.00 40.59 84 TYR A O 1
ATOM 664 N N . ARG A 1 85 ? -12.199 -12.667 3.817 1.00 42.16 85 ARG A N 1
ATOM 665 C CA . ARG A 1 85 ? -13.477 -13.278 4.217 1.00 42.16 85 ARG A CA 1
ATOM 666 C C . ARG A 1 85 ? -13.529 -13.506 5.714 1.00 42.16 85 ARG A C 1
ATOM 668 O O . ARG A 1 85 ? -12.507 -13.989 6.245 1.00 42.16 85 ARG A O 1
#

Radius of gyration: 13.93 Å; chains: 1; bounding box: 32×27×38 Å

Secondary structure (DSSP, 8-state):
-EEHHHHHHHHHT--SHHHHHHHHHHHHHTTPPEE---HHHHHHHHHHHHHHHHHH---HHHHHHHHHHHHHTS----S-TTS--

Sequence (85 aa):
MLCAVTYMALLQGLRDKAELRALRQEIRYWKAEILPINEEISARAMFLVEEHALSHNMHMADALIASSALTAGETLVTTNDKHYR

pLDDT: mean 80.77, std 15.81, range [40.59, 95.81]